Protein AF-A0A4R7K920-F1 (afdb_monomer_lite)

Organism: NCBI:txid1206753

Radius of gyration: 29.06 Å; chains: 1; bounding box: 84×80×43 Å

Secondary structure (DSSP, 8-state):
--SHHHHHHHHHHHHHHHHTT-SS---SS---------------TTHHHHHHHHHGGGSEEEEEE-TTSSTT-EEEEEEE-SS-SEEEEEEEEEETTEEEEEEEEEETT-TT-EEEEEEEEEEESS-TTSTT--EEEEEEEEES-----

Foldseek 3Di:
DPPPPVVVVVVVVVVVVVVVPPPDDPPPDDPPPPPVQPPQPPDFFCSVVVVCVVCVVQWDWDKDWQPPPAPVTWIWIWTDHPRHQWIWIWIWDDDQFWIKIKIWTAGPVDRVRTQWIKIKTWGWPGGPPDPPIDIDMDIDIDGPPDPDD

pLDDT: mean 79.2, std 20.55, range [32.31, 98.25]

Sequence (149 aa):
MLKSSITTLLFVYNIILFNSCADKQKSLKTNEKIITERTTVSLSGFEYISDFDKYMAEFTSQKVELNNLSTEGGELTIFNNKTSNYRVYDFWLYGETGKLNYTFWVAKNNSKDFKFIKQIDYQYDRPYYIEDYKTDSVFILLPTKYPTL

Structure (mmCIF, N/CA/C/O backbone):
data_AF-A0A4R7K920-F1
#
_entry.id   AF-A0A4R7K920-F1
#
loop_
_atom_site.group_PDB
_atom_site.id
_atom_site.type_symbol
_atom_site.label_atom_id
_atom_site.label_alt_id
_atom_site.label_comp_id
_atom_site.label_asym_id
_atom_site.label_entity_id
_atom_site.label_seq_id
_atom_site.pdbx_PDB_ins_code
_atom_site.Cartn_x
_atom_site.Cartn_y
_atom_site.Cartn_z
_atom_site.occupancy
_atom_site.B_iso_or_equiv
_atom_site.auth_seq_id
_atom_site.auth_comp_id
_atom_site.auth_asym_id
_atom_site.auth_atom_id
_atom_site.pdbx_PDB_model_num
ATOM 1 N N . MET A 1 1 ? -66.128 58.265 1.592 1.00 51.19 1 MET A N 1
ATOM 2 C CA . MET A 1 1 ? -65.855 56.895 2.081 1.00 51.19 1 MET A CA 1
ATOM 3 C C . MET A 1 1 ? -65.062 56.137 1.021 1.00 51.19 1 MET A C 1
ATOM 5 O O . MET A 1 1 ? -65.683 55.543 0.163 1.00 51.19 1 MET A O 1
ATOM 9 N N . LEU A 1 2 ? -63.723 56.211 1.000 1.00 50.47 2 LEU A N 1
ATOM 10 C CA . LEU A 1 2 ? -62.895 55.326 0.147 1.00 50.47 2 LEU A CA 1
ATOM 11 C C . LEU A 1 2 ? -61.397 55.321 0.538 1.00 50.47 2 LEU A C 1
ATOM 13 O O . LEU A 1 2 ? -60.532 55.118 -0.302 1.00 50.47 2 LEU A O 1
ATOM 17 N N . LYS A 1 3 ? -61.060 55.602 1.806 1.00 46.72 3 LYS A N 1
ATOM 18 C CA . LYS A 1 3 ? -59.654 55.682 2.261 1.00 46.72 3 LYS A CA 1
ATOM 19 C C . LYS A 1 3 ? -59.249 54.633 3.293 1.00 46.72 3 LYS A C 1
ATOM 21 O O . LYS A 1 3 ? -58.064 54.494 3.533 1.00 46.72 3 LYS A O 1
ATOM 26 N N . SER A 1 4 ? -60.191 53.883 3.871 1.00 51.38 4 SER A N 1
ATOM 27 C CA . SER A 1 4 ? -59.876 52.893 4.916 1.00 51.38 4 SER A CA 1
ATOM 28 C C . SER A 1 4 ? -59.568 51.495 4.372 1.00 51.38 4 SER A C 1
ATOM 30 O O . SER A 1 4 ? -58.879 50.740 5.038 1.00 51.38 4 SER A O 1
ATOM 32 N N . SER A 1 5 ? -60.058 51.137 3.179 1.00 57.47 5 SER A N 1
ATOM 33 C CA . SER A 1 5 ? -59.908 49.776 2.632 1.00 57.47 5 SER A CA 1
ATOM 34 C C . SER A 1 5 ? -58.573 49.565 1.897 1.00 57.47 5 SER A C 1
ATOM 36 O O . SER A 1 5 ? -58.019 48.472 1.943 1.00 57.47 5 SER A O 1
ATOM 38 N N . ILE A 1 6 ? -57.998 50.622 1.306 1.00 59.66 6 ILE A N 1
ATOM 39 C CA . ILE A 1 6 ? -56.707 50.560 0.594 1.00 59.66 6 ILE A CA 1
ATOM 40 C C . ILE A 1 6 ? -55.531 50.447 1.577 1.00 59.66 6 ILE A C 1
ATOM 42 O O . ILE A 1 6 ? -54.601 49.680 1.339 1.00 59.66 6 ILE A O 1
ATOM 46 N N . THR A 1 7 ? -55.578 51.152 2.711 1.00 56.81 7 THR A N 1
ATOM 47 C CA . THR A 1 7 ? -54.524 51.100 3.740 1.00 56.81 7 THR A CA 1
ATOM 48 C C . THR A 1 7 ? -54.450 49.733 4.413 1.00 56.81 7 THR A C 1
ATOM 50 O O . THR A 1 7 ? -53.355 49.250 4.687 1.00 56.81 7 THR A O 1
ATOM 53 N N . THR A 1 8 ? -55.593 49.073 4.623 1.00 57.38 8 THR A N 1
ATOM 54 C CA . THR A 1 8 ? -55.636 47.700 5.144 1.00 57.38 8 THR A CA 1
ATOM 55 C C . THR A 1 8 ? -55.096 46.696 4.122 1.00 57.38 8 THR A C 1
ATOM 57 O O . THR A 1 8 ? -54.335 45.807 4.495 1.00 57.38 8 THR A O 1
ATOM 60 N N . LEU A 1 9 ? -55.404 46.871 2.829 1.00 58.81 9 LEU A N 1
ATOM 61 C CA . LEU A 1 9 ? -54.887 46.004 1.763 1.00 58.81 9 LEU A CA 1
ATOM 62 C C . LEU A 1 9 ? -53.356 46.120 1.609 1.00 58.81 9 LEU A C 1
ATOM 64 O O . LEU A 1 9 ? -52.668 45.113 1.448 1.00 58.81 9 LEU A O 1
ATOM 68 N N . LEU A 1 10 ? -52.814 47.337 1.732 1.00 58.62 10 LEU A N 1
ATOM 69 C CA . LEU A 1 10 ? -51.368 47.597 1.702 1.00 58.62 10 LEU A CA 1
ATOM 70 C C . LEU A 1 10 ? -50.630 46.974 2.897 1.00 58.62 10 LEU A C 1
ATOM 72 O O . LEU A 1 10 ? -49.496 46.518 2.744 1.00 58.62 10 LEU A O 1
ATOM 76 N N . PHE A 1 11 ? -51.262 46.910 4.072 1.00 59.28 11 PHE A N 1
ATOM 77 C CA . PHE A 1 11 ? -50.665 46.286 5.258 1.00 59.28 11 PHE A CA 1
ATOM 78 C C . PHE A 1 11 ? -50.562 44.760 5.119 1.00 59.28 11 PHE A C 1
ATOM 80 O O . PHE A 1 11 ? -49.532 44.179 5.452 1.00 59.28 11 PHE A O 1
ATOM 87 N N . VAL A 1 12 ? -51.590 44.113 4.559 1.00 59.88 12 VAL A N 1
ATOM 88 C CA . VAL A 1 12 ? -51.595 42.657 4.328 1.00 59.88 12 VAL A CA 1
ATOM 89 C C . VAL A 1 12 ? -50.575 42.253 3.255 1.00 59.88 12 VAL A C 1
ATOM 91 O O . VAL A 1 12 ? -49.867 41.263 3.432 1.00 59.88 12 VAL A O 1
ATOM 94 N N . TYR A 1 13 ? -50.422 43.047 2.187 1.00 58.94 13 TYR A N 1
ATOM 95 C CA . TYR A 1 13 ? -49.429 42.785 1.134 1.00 58.94 13 TYR A CA 1
ATOM 96 C C . TYR A 1 13 ? -47.979 42.828 1.652 1.00 58.94 13 TYR A C 1
ATOM 98 O O . TYR A 1 13 ? -47.151 42.012 1.247 1.00 58.94 13 TYR A O 1
ATOM 106 N N . ASN A 1 14 ? -47.672 43.714 2.609 1.00 57.12 14 ASN A N 1
ATOM 107 C CA . ASN A 1 14 ? -46.341 43.770 3.221 1.00 57.12 14 ASN A CA 1
ATOM 108 C C . ASN A 1 14 ? -46.028 42.518 4.063 1.00 57.12 14 ASN A C 1
ATOM 110 O O . ASN A 1 14 ? -44.916 42.003 3.990 1.00 57.12 14 ASN A O 1
ATOM 114 N N . ILE A 1 15 ? -46.996 41.965 4.803 1.00 60.47 15 ILE A N 1
ATOM 115 C CA . ILE A 1 15 ? -46.769 40.780 5.658 1.00 60.47 15 ILE A CA 1
ATOM 116 C C . ILE A 1 15 ? -46.457 39.520 4.826 1.00 60.47 15 ILE A C 1
ATOM 118 O O . ILE A 1 15 ? -45.682 38.668 5.263 1.00 60.47 15 ILE A O 1
ATOM 122 N N . ILE A 1 16 ? -47.003 39.407 3.611 1.00 57.88 16 ILE A N 1
ATOM 123 C CA . ILE A 1 16 ? -46.758 38.257 2.723 1.00 57.88 16 ILE A CA 1
ATOM 124 C C . ILE A 1 16 ? -45.360 38.340 2.080 1.00 57.88 16 ILE A C 1
ATOM 126 O O . ILE A 1 16 ? -44.690 37.317 1.940 1.00 57.88 16 ILE A O 1
ATOM 130 N N . LEU A 1 17 ? -44.863 39.546 1.776 1.00 49.44 17 LEU A N 1
ATOM 131 C CA . LEU A 1 17 ? -43.517 39.738 1.215 1.00 49.44 17 LEU A CA 1
ATOM 132 C C . LEU A 1 17 ? -42.388 39.517 2.238 1.00 49.44 17 LEU A C 1
ATOM 134 O O . LEU A 1 17 ? -41.319 39.046 1.854 1.00 49.44 17 LEU A O 1
ATOM 138 N N . PHE A 1 18 ? -42.614 39.773 3.533 1.00 50.09 18 PHE A N 1
ATOM 139 C CA . PHE A 1 18 ? -41.615 39.490 4.577 1.00 50.09 18 PHE A CA 1
ATOM 140 C C . PHE A 1 18 ? -41.540 38.010 4.994 1.00 50.09 18 PHE A C 1
ATOM 142 O O . PHE A 1 18 ? -40.508 37.585 5.507 1.00 50.09 18 PHE A O 1
ATOM 149 N N . ASN A 1 19 ? -42.574 37.198 4.737 1.00 52.22 19 ASN A N 1
ATOM 150 C CA . ASN A 1 19 ? -42.558 35.762 5.066 1.00 52.22 19 ASN A CA 1
ATOM 151 C C . ASN A 1 19 ? -42.010 34.865 3.941 1.00 52.22 19 ASN A C 1
ATOM 153 O O . ASN A 1 19 ? -41.764 33.686 4.170 1.00 52.22 19 ASN A O 1
ATOM 157 N N . SER A 1 20 ? -41.743 35.408 2.748 1.00 47.81 20 SER A N 1
ATOM 158 C CA . SER A 1 20 ? -41.120 34.654 1.645 1.00 47.81 20 SER A CA 1
ATOM 159 C C . SER A 1 20 ? -39.583 34.595 1.724 1.00 47.81 20 SER A C 1
ATOM 161 O O . SER A 1 20 ? -38.942 34.063 0.817 1.00 47.81 20 SER A O 1
ATOM 163 N N . CYS A 1 21 ? -38.972 35.131 2.787 1.00 50.56 21 CYS A N 1
ATOM 164 C CA . CYS A 1 21 ? -37.519 35.126 2.979 1.00 50.56 21 CYS A CA 1
ATOM 165 C C . CYS A 1 21 ? -37.123 34.769 4.423 1.00 50.56 21 CYS A C 1
ATOM 167 O O . CYS A 1 21 ? -36.211 35.360 4.994 1.00 50.56 21 CYS A O 1
ATOM 169 N N . ALA A 1 22 ? -37.823 33.800 5.019 1.00 48.09 22 ALA A N 1
ATOM 170 C CA . ALA A 1 22 ? -37.570 33.325 6.379 1.00 48.09 22 ALA A CA 1
ATOM 171 C C . ALA A 1 22 ? -37.165 31.840 6.448 1.00 48.09 22 ALA A C 1
ATOM 173 O O . ALA A 1 22 ? -37.428 31.202 7.454 1.00 48.09 22 ALA A O 1
ATOM 174 N N . ASP A 1 23 ? -36.484 31.311 5.422 1.00 51.47 23 ASP A N 1
ATOM 175 C CA . ASP A 1 23 ? -35.853 29.975 5.467 1.00 51.47 23 ASP A CA 1
ATOM 176 C C . ASP A 1 23 ? -34.449 29.948 4.834 1.00 51.47 23 ASP A C 1
ATOM 178 O O . ASP A 1 23 ? -34.041 29.003 4.158 1.00 51.47 23 ASP A O 1
ATOM 182 N N . LYS A 1 24 ? -33.645 30.991 5.074 1.00 51.19 24 LYS A N 1
ATOM 183 C CA . LYS A 1 24 ? -32.187 30.889 4.932 1.00 51.19 24 LYS A CA 1
ATOM 184 C C . LYS A 1 24 ? -31.483 31.530 6.125 1.00 51.19 24 LYS A C 1
ATOM 186 O O . LYS A 1 24 ? -31.569 32.731 6.336 1.00 51.19 24 LYS A O 1
ATOM 191 N N . GLN A 1 25 ? -30.716 30.682 6.815 1.00 50.50 25 GLN A N 1
ATOM 192 C CA . GLN A 1 25 ? -29.697 30.972 7.833 1.00 50.50 25 GLN A CA 1
ATOM 193 C C . GLN A 1 25 ? -30.166 31.121 9.292 1.00 50.50 25 GLN A C 1
ATOM 195 O O . GLN A 1 25 ? -30.043 32.165 9.923 1.00 50.50 25 GLN A O 1
ATOM 200 N N . LYS A 1 26 ? -30.504 29.977 9.896 1.00 39.97 26 LYS A N 1
ATOM 201 C CA . LYS A 1 26 ? -29.985 29.625 11.230 1.00 39.97 26 LYS A CA 1
ATOM 202 C C . LYS A 1 26 ? -29.081 28.395 11.114 1.00 39.97 26 LYS A C 1
ATOM 204 O O . LYS A 1 26 ? -29.420 27.316 11.572 1.00 39.97 26 LYS A O 1
ATOM 209 N N . SER A 1 27 ? -27.923 28.550 10.476 1.00 41.72 27 SER A N 1
ATOM 210 C CA . SER A 1 27 ? -26.861 27.533 10.494 1.00 41.72 27 SER A CA 1
ATOM 211 C C . SER A 1 27 ? -25.524 28.175 10.851 1.00 41.72 27 SER A C 1
ATOM 213 O O . SER A 1 27 ? -24.593 28.226 10.055 1.00 41.72 27 SER A O 1
ATOM 215 N N . LEU A 1 28 ? -25.438 28.726 12.057 1.00 47.00 28 LEU A N 1
ATOM 216 C CA . LEU A 1 28 ? -24.158 29.025 12.690 1.00 47.00 28 LEU A CA 1
ATOM 217 C C . LEU A 1 28 ? -24.362 29.032 14.200 1.00 47.00 28 LEU A C 1
ATOM 219 O O . LEU A 1 28 ? -24.625 30.066 14.807 1.00 47.00 28 LEU A O 1
ATOM 223 N N . LYS A 1 29 ? -24.309 27.823 14.767 1.00 41.31 29 LYS A N 1
ATOM 224 C CA . LYS A 1 29 ? -23.656 27.455 16.037 1.00 41.31 29 LYS A CA 1
ATOM 225 C C . LYS A 1 29 ? -24.223 26.136 16.547 1.00 41.31 29 LYS A C 1
ATOM 227 O O . LYS A 1 29 ? -24.844 26.053 17.599 1.00 41.31 29 LYS A O 1
ATOM 232 N N . THR A 1 30 ? -23.888 25.071 15.844 1.00 32.31 30 THR A N 1
ATOM 233 C CA . THR A 1 30 ? -23.406 23.891 16.545 1.00 32.31 30 THR A CA 1
ATOM 234 C C . THR A 1 30 ? -22.295 23.357 15.665 1.00 32.31 30 THR A C 1
ATOM 236 O O . THR A 1 30 ? -22.540 22.859 14.574 1.00 32.31 30 THR A O 1
ATOM 239 N N . ASN A 1 31 ? -21.051 23.518 16.118 1.00 39.69 31 ASN A N 1
ATOM 240 C CA . ASN A 1 31 ? -19.997 22.565 15.791 1.00 39.69 31 ASN A CA 1
ATOM 241 C C . ASN A 1 31 ? -20.421 21.226 16.415 1.00 39.69 31 ASN A C 1
ATOM 243 O O . ASN A 1 31 ? -19.783 20.716 17.333 1.00 39.69 31 ASN A O 1
ATOM 247 N N . GLU A 1 32 ? -21.529 20.662 15.934 1.00 38.19 32 GLU A N 1
ATOM 248 C CA . GLU A 1 32 ? -21.677 19.230 15.877 1.00 38.19 32 GLU A CA 1
ATOM 249 C C . GLU A 1 32 ? -20.607 18.832 14.885 1.00 38.19 32 GLU A C 1
ATOM 251 O O . GLU A 1 32 ? -20.765 18.836 13.670 1.00 38.19 32 GLU A O 1
ATOM 256 N N . LYS A 1 33 ? -19.429 18.605 15.459 1.00 40.09 33 LYS A N 1
ATOM 257 C CA . LYS A 1 33 ? -18.530 17.559 15.044 1.00 40.09 33 LYS A CA 1
ATOM 258 C C . LYS A 1 33 ? -19.449 16.421 14.617 1.00 40.09 33 LYS A C 1
ATOM 260 O O . LYS A 1 33 ? -19.944 15.692 15.472 1.00 40.09 33 LYS A O 1
ATOM 265 N N . ILE A 1 34 ? -19.729 16.330 13.318 1.00 42.03 34 ILE A N 1
ATOM 266 C CA . ILE A 1 34 ? -20.299 15.144 12.706 1.00 42.03 34 ILE A CA 1
ATOM 267 C C . ILE A 1 34 ? -19.170 14.124 12.844 1.00 42.03 34 ILE A C 1
ATOM 269 O O . ILE A 1 34 ? -18.446 13.800 11.909 1.00 42.03 34 ILE A O 1
ATOM 273 N N . ILE A 1 35 ? -18.964 13.650 14.076 1.00 49.38 35 ILE A N 1
ATOM 274 C CA . ILE A 1 35 ? -18.597 12.278 14.304 1.00 49.38 35 ILE A CA 1
ATOM 275 C C . ILE A 1 35 ? -19.821 11.577 13.744 1.00 49.38 35 ILE A C 1
ATOM 277 O O . ILE A 1 35 ? -20.801 11.354 14.446 1.00 49.38 35 ILE A O 1
ATOM 281 N N . THR A 1 36 ? -19.795 11.335 12.433 1.00 48.28 36 THR A N 1
ATOM 282 C CA . THR A 1 36 ? -20.509 10.203 11.881 1.00 48.28 36 THR A CA 1
ATOM 283 C C . THR A 1 36 ? -19.982 9.081 12.745 1.00 48.28 36 THR A C 1
ATOM 285 O O . THR A 1 36 ? -18.803 8.730 12.644 1.00 48.28 36 THR A O 1
ATOM 288 N N . GLU A 1 37 ? -20.768 8.672 13.7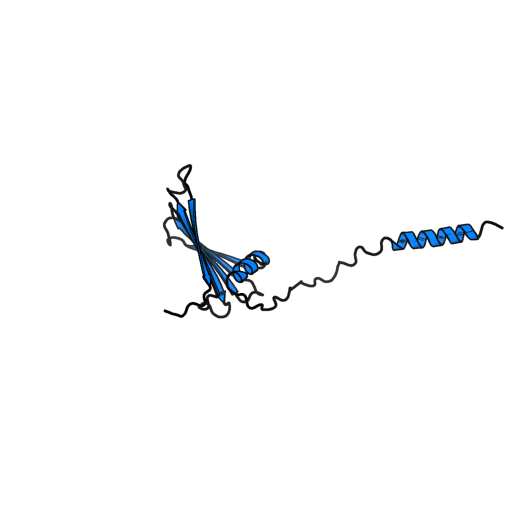38 1.00 48.59 37 GLU A N 1
ATOM 289 C CA . GLU A 1 37 ? -20.474 7.482 14.503 1.00 48.59 37 GLU A CA 1
ATOM 290 C C . GLU A 1 37 ? -20.219 6.439 13.428 1.00 48.59 37 GLU A C 1
ATOM 292 O O . GLU A 1 37 ? -21.124 6.093 12.665 1.00 48.59 37 GLU A O 1
ATOM 297 N N . ARG A 1 38 ? -18.955 6.022 13.275 1.00 54.03 38 ARG A N 1
ATOM 298 C CA . ARG A 1 38 ? -18.659 4.796 12.556 1.00 54.03 38 ARG A CA 1
ATOM 299 C C . ARG A 1 38 ? -19.337 3.744 13.400 1.00 54.03 38 ARG A C 1
ATOM 301 O O . ARG A 1 38 ? -18.741 3.211 14.333 1.00 54.03 38 ARG A O 1
ATOM 308 N N . THR A 1 39 ? -20.607 3.485 13.106 1.00 48.91 39 THR A N 1
ATOM 309 C CA . THR A 1 39 ? -21.233 2.233 13.464 1.00 48.91 39 THR A CA 1
ATOM 310 C C . THR A 1 39 ? -20.218 1.201 13.021 1.00 48.91 39 THR A C 1
ATOM 312 O O . THR A 1 39 ? -19.715 1.273 11.898 1.00 48.91 39 THR A O 1
ATOM 315 N N . THR A 1 40 ? -19.786 0.354 13.942 1.00 54.66 40 THR A N 1
ATOM 316 C CA . THR A 1 40 ? -18.776 -0.669 13.698 1.00 54.66 40 THR A CA 1
ATOM 317 C C . THR A 1 40 ? -19.377 -1.701 12.746 1.00 54.66 40 THR A C 1
ATOM 319 O O . THR A 1 40 ? -19.756 -2.793 13.159 1.00 54.66 40 THR A O 1
ATOM 322 N N . VAL A 1 41 ? -19.565 -1.319 11.483 1.00 64.38 41 VAL A N 1
ATOM 323 C CA . VAL A 1 41 ? -20.042 -2.187 10.422 1.00 64.38 41 VAL A CA 1
ATOM 324 C C . VAL A 1 41 ? -18.955 -3.235 10.254 1.00 64.38 41 VAL A C 1
ATOM 326 O O . VAL A 1 41 ? -17.775 -2.909 10.095 1.00 64.38 41 VAL A O 1
ATOM 329 N N . SER A 1 42 ? -19.335 -4.502 10.380 1.00 72.75 42 SER A N 1
ATOM 330 C CA . SER A 1 42 ? -18.424 -5.605 10.105 1.00 72.75 42 SER A CA 1
ATOM 331 C C . SER A 1 42 ? -18.151 -5.621 8.607 1.00 72.75 42 SER A C 1
ATOM 333 O O . SER A 1 42 ? -18.943 -6.172 7.852 1.00 72.75 42 SER A O 1
ATOM 335 N N . LEU A 1 43 ? -17.057 -4.992 8.187 1.00 81.88 43 LEU A N 1
ATOM 336 C CA . LEU A 1 43 ? -16.616 -4.996 6.797 1.00 81.88 43 LEU A CA 1
ATOM 337 C C . LEU A 1 43 ? -16.107 -6.387 6.396 1.00 81.88 43 LEU A C 1
ATOM 339 O O . LEU A 1 43 ? -15.554 -7.133 7.212 1.00 81.88 43 LEU A O 1
ATOM 343 N N . SER A 1 44 ? -16.262 -6.722 5.122 1.00 80.06 44 SER A N 1
ATOM 344 C CA . SER A 1 44 ? -15.814 -7.971 4.524 1.00 80.06 44 SER A CA 1
ATOM 345 C C . SER A 1 44 ? -15.233 -7.743 3.126 1.00 80.06 44 SER A C 1
ATOM 347 O O . SER A 1 44 ? -15.808 -7.054 2.286 1.00 80.06 44 SER A O 1
ATOM 349 N N . GLY A 1 45 ? -14.060 -8.327 2.860 1.00 81.44 45 GLY A N 1
ATOM 350 C CA . GLY A 1 45 ? -13.449 -8.308 1.529 1.00 81.44 45 GLY A CA 1
ATOM 351 C C . GLY A 1 45 ? -13.291 -6.895 0.946 1.00 81.44 45 GLY A C 1
ATOM 352 O O . GLY A 1 45 ? -12.630 -6.042 1.533 1.00 81.44 45 GLY A O 1
ATOM 353 N N . PHE A 1 46 ? -13.926 -6.654 -0.204 1.00 85.00 46 PHE A N 1
ATOM 354 C CA . PHE A 1 46 ? -13.849 -5.397 -0.961 1.00 85.00 46 PHE A CA 1
ATOM 355 C C . PHE A 1 46 ? -14.396 -4.172 -0.232 1.00 85.00 46 PHE A C 1
ATOM 357 O O . PHE A 1 46 ? -13.988 -3.055 -0.544 1.00 85.00 46 PHE A O 1
ATOM 364 N N . GLU A 1 47 ? -15.263 -4.364 0.763 1.00 90.12 47 GLU A N 1
ATOM 365 C CA . GLU A 1 47 ? -15.825 -3.263 1.549 1.00 90.12 47 GLU A CA 1
ATOM 366 C C . GLU A 1 47 ? -14.731 -2.472 2.281 1.00 90.12 47 GLU A C 1
ATOM 368 O O . GLU A 1 47 ? -14.891 -1.278 2.516 1.00 90.12 47 GLU A O 1
ATOM 373 N N . TYR A 1 48 ? -13.586 -3.102 2.574 1.00 91.50 48 TYR A N 1
ATOM 374 C CA . TYR A 1 48 ? -12.419 -2.424 3.139 1.00 91.50 48 TYR A CA 1
ATOM 375 C C . TYR A 1 48 ? -11.782 -1.406 2.187 1.00 91.50 48 TYR A C 1
ATOM 377 O O . TYR A 1 48 ? -11.333 -0.359 2.653 1.00 91.50 48 TYR A O 1
ATOM 385 N N . ILE A 1 49 ? -11.757 -1.682 0.876 1.00 91.69 49 ILE A N 1
ATOM 386 C CA . ILE A 1 49 ? -11.257 -0.725 -0.122 1.00 91.69 49 ILE A CA 1
ATOM 387 C C . ILE A 1 49 ? -12.216 0.460 -0.191 1.00 91.69 49 ILE A C 1
ATOM 389 O O . ILE A 1 49 ? -11.802 1.598 -0.003 1.00 91.69 49 ILE A O 1
ATOM 393 N N . SER A 1 50 ? -13.510 0.192 -0.391 1.00 92.19 50 SER A N 1
ATOM 394 C CA . SER A 1 50 ? -14.508 1.253 -0.538 1.00 92.19 50 SER A CA 1
ATOM 395 C C . SER A 1 50 ? -14.639 2.124 0.714 1.00 92.19 50 SER A C 1
ATOM 397 O O . SER A 1 50 ? -14.776 3.339 0.592 1.00 92.19 50 SER A O 1
ATOM 399 N N . ASP A 1 51 ? -14.577 1.534 1.915 1.00 93.31 51 ASP A N 1
ATOM 400 C CA . ASP A 1 51 ? -14.552 2.291 3.173 1.00 93.31 51 ASP A CA 1
ATOM 401 C C . ASP A 1 51 ? -13.295 3.162 3.273 1.00 93.31 51 ASP A C 1
ATOM 403 O O . ASP A 1 51 ? -13.385 4.341 3.618 1.00 93.31 51 ASP A O 1
ATOM 407 N N . PHE A 1 52 ? -12.125 2.610 2.940 1.00 94.25 52 PHE A N 1
ATOM 408 C CA . PHE A 1 52 ? -10.879 3.364 2.989 1.00 94.25 52 PHE A CA 1
ATOM 409 C C . PHE A 1 52 ? -10.885 4.541 2.011 1.00 94.25 52 PHE A C 1
ATOM 411 O O . PHE A 1 52 ? -10.637 5.663 2.441 1.00 94.25 52 PHE A O 1
ATOM 418 N N . ASP A 1 53 ? -11.248 4.319 0.746 1.00 93.94 53 ASP A N 1
ATOM 419 C CA . ASP A 1 53 ? -11.281 5.363 -0.284 1.00 93.94 53 ASP A CA 1
ATOM 420 C C . ASP A 1 53 ? -12.262 6.483 0.085 1.00 93.94 53 ASP A C 1
ATOM 422 O O . ASP A 1 53 ? -11.945 7.669 -0.018 1.00 93.94 53 ASP A O 1
ATOM 426 N N . LYS A 1 54 ? -13.446 6.113 0.590 1.00 94.19 54 LYS A N 1
ATOM 427 C CA . LYS A 1 54 ? -14.480 7.069 1.003 1.00 94.19 54 LYS A CA 1
ATOM 428 C C . LYS A 1 54 ? -14.025 7.967 2.154 1.00 94.19 54 LYS A C 1
ATOM 430 O O . LYS A 1 54 ? -14.397 9.138 2.192 1.00 94.19 54 LYS A O 1
ATOM 435 N N . TYR A 1 55 ? -13.252 7.427 3.095 1.00 93.44 55 TYR A N 1
ATOM 436 C CA . TYR A 1 55 ? -12.869 8.120 4.329 1.00 93.44 55 TYR A CA 1
ATOM 437 C C . TYR A 1 55 ? -11.372 8.431 4.420 1.00 93.44 55 TYR A C 1
ATOM 439 O O . TYR A 1 55 ? -10.890 8.771 5.501 1.00 93.44 55 TYR A O 1
ATOM 447 N N . MET A 1 56 ? -10.627 8.342 3.314 1.00 93.12 56 MET A N 1
ATOM 448 C CA . MET A 1 56 ? -9.165 8.468 3.284 1.00 93.12 56 MET A CA 1
ATOM 449 C C . MET A 1 56 ? -8.674 9.768 3.933 1.00 93.12 56 MET A C 1
ATOM 451 O O . MET A 1 56 ? -7.702 9.755 4.685 1.00 93.12 56 MET A O 1
ATOM 455 N N . ALA A 1 57 ? -9.393 10.875 3.722 1.00 93.75 57 ALA A N 1
ATOM 456 C CA . ALA A 1 57 ? -9.068 12.188 4.285 1.00 93.75 57 ALA A CA 1
ATOM 457 C C . ALA A 1 57 ? -9.114 12.244 5.827 1.00 93.75 57 ALA A C 1
ATOM 459 O O . ALA A 1 57 ? -8.539 13.147 6.430 1.00 93.75 57 ALA A O 1
ATOM 460 N N . GLU A 1 58 ? -9.787 11.294 6.481 1.00 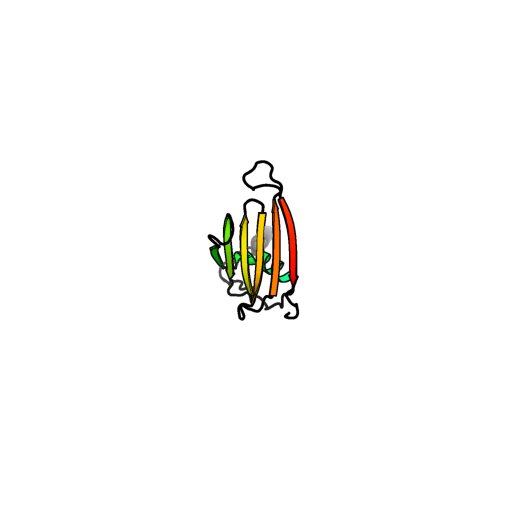94.94 58 GLU A N 1
ATOM 461 C CA . GLU A 1 58 ? -9.838 11.201 7.944 1.00 94.94 58 GLU A CA 1
ATOM 462 C C . GLU A 1 58 ? -8.663 10.406 8.539 1.00 94.94 58 GLU A C 1
ATOM 464 O O . GLU A 1 58 ? -8.481 10.375 9.761 1.00 94.94 58 GLU A O 1
ATOM 469 N N . PHE A 1 59 ? -7.890 9.704 7.708 1.00 95.69 59 PHE A N 1
ATOM 470 C CA . PHE A 1 59 ? -6.720 8.970 8.164 1.00 95.69 59 PHE A CA 1
ATOM 471 C C . PHE A 1 59 ? -5.529 9.917 8.288 1.00 95.69 59 PHE A C 1
ATOM 473 O O . PHE A 1 59 ? -5.176 10.646 7.367 1.00 95.69 59 PHE A O 1
ATOM 480 N N . THR A 1 60 ? -4.851 9.847 9.429 1.00 97.06 60 THR A N 1
ATOM 481 C CA . THR A 1 60 ? -3.476 10.339 9.530 1.00 97.06 60 THR A CA 1
ATOM 482 C C . THR A 1 60 ? -2.558 9.359 8.817 1.00 97.06 60 THR A C 1
ATOM 484 O O . THR A 1 60 ? -2.730 8.146 8.971 1.00 97.06 60 THR A O 1
ATOM 487 N N . SER A 1 61 ? -1.596 9.870 8.055 1.00 97.44 61 SER A N 1
ATOM 488 C CA . SER A 1 61 ? -0.601 9.053 7.374 1.00 97.44 61 SER A CA 1
ATOM 489 C C . SER A 1 61 ? 0.800 9.330 7.906 1.00 97.44 61 SER A C 1
ATOM 491 O O . SER A 1 61 ? 1.151 10.457 8.256 1.00 97.44 61 SER A O 1
ATOM 493 N N . GLN A 1 62 ? 1.604 8.276 7.970 1.00 97.88 62 GLN A N 1
ATOM 494 C CA . GLN A 1 62 ? 3.040 8.359 8.186 1.00 97.88 62 GLN A CA 1
ATOM 495 C C . GLN A 1 62 ? 3.729 7.614 7.055 1.00 97.88 62 GLN A C 1
ATOM 497 O O . GLN A 1 62 ? 3.371 6.474 6.768 1.00 97.88 62 GLN A O 1
ATOM 502 N N . LYS A 1 63 ? 4.722 8.248 6.437 1.00 97.62 63 LYS A N 1
ATOM 503 C CA . LYS A 1 63 ? 5.530 7.643 5.384 1.00 97.62 63 LYS A CA 1
ATOM 504 C C . LYS A 1 63 ? 6.910 7.291 5.926 1.00 97.62 63 LYS A C 1
ATOM 506 O O . LYS A 1 63 ? 7.504 8.081 6.656 1.00 97.62 63 LYS A O 1
ATOM 511 N N . VAL A 1 64 ? 7.390 6.106 5.579 1.00 96.75 64 VAL A N 1
ATOM 512 C CA . VAL A 1 64 ? 8.730 5.612 5.892 1.00 96.75 64 VAL A CA 1
ATOM 513 C C . VAL A 1 64 ? 9.380 5.188 4.586 1.00 96.75 64 VAL A C 1
ATOM 515 O O . VAL A 1 64 ? 8.799 4.409 3.833 1.00 96.75 64 VAL A O 1
ATOM 518 N N . GLU A 1 65 ? 10.573 5.701 4.313 1.00 96.50 65 GLU A N 1
ATOM 519 C CA . GLU A 1 65 ? 11.370 5.266 3.169 1.00 96.50 65 GLU A CA 1
ATOM 520 C C . GLU A 1 65 ? 11.986 3.895 3.450 1.00 96.50 65 GLU A C 1
ATOM 522 O O . GLU A 1 65 ? 12.542 3.641 4.522 1.00 96.50 65 GLU A O 1
ATOM 527 N N . LEU A 1 66 ? 11.885 3.003 2.473 1.00 92.75 66 LEU A N 1
ATOM 528 C CA . LEU A 1 66 ? 12.412 1.646 2.518 1.00 92.75 66 LEU A CA 1
ATOM 529 C C . LEU A 1 66 ? 13.687 1.569 1.679 1.00 92.75 66 LEU A C 1
ATOM 531 O O . LEU A 1 66 ? 13.752 0.907 0.641 1.00 92.75 66 LEU A O 1
ATOM 535 N N . ASN A 1 67 ? 14.703 2.293 2.135 1.00 90.94 67 ASN A N 1
ATOM 536 C CA . ASN A 1 67 ? 15.996 2.344 1.467 1.00 90.94 67 ASN A CA 1
ATOM 537 C C . ASN A 1 67 ? 16.667 0.962 1.508 1.00 90.94 67 ASN A C 1
ATOM 539 O O . ASN A 1 67 ? 16.637 0.276 2.531 1.00 90.94 67 ASN A O 1
ATOM 543 N N . ASN A 1 68 ? 17.288 0.564 0.395 1.00 85.25 68 ASN A N 1
ATOM 544 C CA . ASN A 1 68 ? 17.995 -0.713 0.230 1.00 85.25 68 ASN A CA 1
ATOM 545 C C . ASN A 1 68 ? 17.126 -1.985 0.359 1.00 85.25 68 ASN A C 1
ATOM 547 O O . ASN A 1 68 ? 17.671 -3.059 0.613 1.00 85.25 68 ASN A O 1
ATOM 551 N N . LEU A 1 69 ? 15.798 -1.897 0.195 1.00 85.06 69 LEU A N 1
ATOM 552 C CA . LEU A 1 69 ? 14.916 -3.080 0.154 1.00 85.06 69 LEU A CA 1
ATOM 553 C C . LEU A 1 69 ? 14.587 -3.567 -1.271 1.00 85.06 69 LEU A C 1
ATOM 555 O O . LEU A 1 69 ? 14.050 -4.661 -1.435 1.00 85.06 69 LEU A O 1
ATOM 559 N N . SER A 1 70 ? 14.935 -2.788 -2.295 1.00 88.19 70 SER A N 1
ATOM 560 C CA . SER A 1 70 ? 14.891 -3.149 -3.719 1.00 88.19 70 SER A CA 1
ATOM 561 C C . SER A 1 70 ? 15.888 -2.285 -4.499 1.00 88.19 70 SER A C 1
ATOM 563 O O . SER A 1 70 ? 16.544 -1.426 -3.905 1.00 88.19 70 SER A O 1
ATOM 565 N N . THR A 1 71 ? 16.001 -2.504 -5.814 1.00 86.38 71 THR A N 1
ATOM 566 C CA . THR A 1 71 ? 16.936 -1.780 -6.693 1.00 86.38 71 THR A CA 1
ATOM 567 C C . THR A 1 71 ? 16.774 -0.264 -6.597 1.00 86.38 71 THR A C 1
ATOM 569 O O . THR A 1 71 ? 17.765 0.436 -6.436 1.00 86.38 71 THR A O 1
ATOM 572 N N . GLU A 1 72 ? 15.529 0.223 -6.586 1.00 91.69 72 GLU A N 1
ATOM 573 C CA . GLU A 1 72 ? 15.202 1.657 -6.510 1.00 91.69 72 GLU A CA 1
ATOM 574 C C . GLU A 1 72 ? 14.598 2.050 -5.148 1.00 91.69 72 GLU A C 1
ATOM 576 O O . GLU A 1 72 ? 13.992 3.109 -4.989 1.00 91.69 72 GLU A O 1
ATOM 581 N N . GLY A 1 73 ? 14.732 1.174 -4.146 1.00 94.50 73 GLY A N 1
ATOM 582 C CA . GLY A 1 73 ? 14.127 1.351 -2.830 1.00 94.50 73 GLY A CA 1
ATOM 583 C C . GLY A 1 73 ? 12.597 1.291 -2.842 1.00 94.50 73 GLY A C 1
ATOM 584 O O . GLY A 1 73 ? 11.947 0.790 -3.758 1.00 94.50 73 GLY A O 1
ATOM 585 N N . GLY A 1 74 ? 11.984 1.789 -1.778 1.00 96.31 74 GLY A N 1
ATOM 586 C CA . GLY A 1 74 ? 10.542 1.698 -1.617 1.00 96.31 74 GLY A CA 1
ATOM 587 C C . GLY A 1 74 ? 9.996 2.665 -0.591 1.00 96.31 74 GLY A C 1
ATOM 588 O O . GLY A 1 74 ? 10.707 3.495 -0.025 1.00 96.31 74 GLY A O 1
ATOM 589 N N . GLU A 1 75 ? 8.716 2.513 -0.302 1.00 97.38 75 GLU A N 1
ATOM 590 C CA . GLU A 1 75 ? 8.030 3.292 0.715 1.00 97.38 75 GLU A CA 1
ATOM 591 C C . GLU A 1 75 ? 6.971 2.455 1.418 1.00 97.38 75 GLU A C 1
ATOM 593 O O . GLU A 1 75 ? 6.292 1.625 0.820 1.00 97.38 75 GLU A O 1
ATOM 598 N N . LEU A 1 76 ? 6.818 2.709 2.710 1.00 97.44 76 LEU A N 1
ATOM 599 C CA . LEU A 1 76 ? 5.689 2.261 3.499 1.00 97.44 76 LEU A CA 1
ATOM 600 C C . LEU A 1 76 ? 4.895 3.489 3.925 1.00 97.44 76 LEU A C 1
ATOM 602 O O . LEU A 1 76 ? 5.397 4.328 4.674 1.00 97.44 76 LEU A O 1
ATOM 606 N N . THR A 1 77 ? 3.638 3.562 3.506 1.00 98.25 77 THR A N 1
ATOM 607 C CA . THR A 1 77 ? 2.675 4.521 4.042 1.00 98.25 77 THR A CA 1
ATOM 608 C C . THR A 1 77 ? 1.731 3.816 5.008 1.00 98.25 77 THR A C 1
ATOM 610 O O . THR A 1 77 ? 1.031 2.869 4.657 1.00 98.25 77 THR A O 1
ATOM 613 N N . ILE A 1 78 ? 1.708 4.279 6.253 1.00 97.38 78 ILE A N 1
ATOM 614 C CA . ILE A 1 78 ? 0.844 3.762 7.312 1.00 97.38 78 ILE A CA 1
ATOM 615 C C . ILE A 1 78 ? -0.306 4.737 7.496 1.00 97.38 78 ILE A C 1
ATOM 617 O O . ILE A 1 78 ? -0.091 5.871 7.921 1.00 97.38 78 ILE A O 1
ATOM 621 N N . PHE A 1 79 ? -1.527 4.287 7.236 1.00 97.50 79 PHE A N 1
ATOM 622 C CA . PHE A 1 79 ? -2.739 5.052 7.483 1.00 97.50 79 PHE A CA 1
ATOM 623 C C . PHE A 1 79 ? -3.399 4.590 8.776 1.00 97.50 79 PHE A C 1
ATOM 625 O O . PHE A 1 79 ? -3.737 3.416 8.967 1.00 97.50 79 PHE A O 1
ATOM 632 N N . ASN A 1 80 ? -3.643 5.545 9.664 1.00 95.19 80 ASN A N 1
ATOM 633 C CA . ASN A 1 80 ? -4.317 5.323 10.928 1.00 95.19 80 ASN A CA 1
ATOM 634 C C . ASN A 1 80 ? -5.377 6.405 11.149 1.00 95.19 80 ASN A C 1
ATOM 636 O O . ASN A 1 80 ? -5.094 7.598 11.110 1.00 95.19 80 ASN A O 1
ATOM 640 N N . ASN A 1 81 ? -6.604 5.990 11.428 1.00 92.31 81 ASN A N 1
ATOM 641 C CA . ASN A 1 81 ? -7.677 6.865 11.900 1.00 92.31 81 ASN 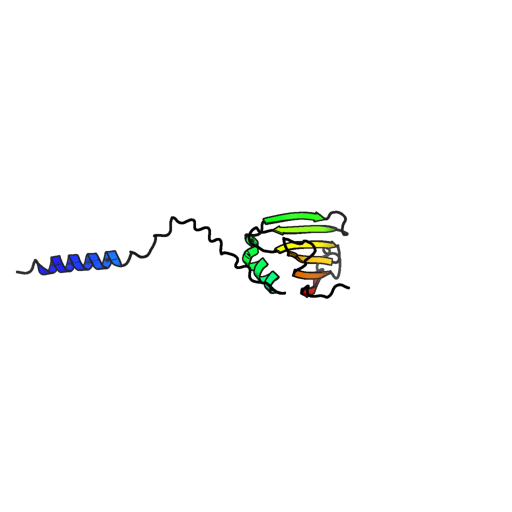A CA 1
ATOM 642 C C . ASN A 1 81 ? -7.894 6.575 13.398 1.00 92.31 81 ASN A C 1
ATOM 644 O O . ASN A 1 81 ? -7.397 5.569 13.886 1.00 92.31 81 ASN A O 1
ATOM 648 N N . LYS A 1 82 ? -8.602 7.395 14.179 1.00 88.56 82 LYS A N 1
ATOM 649 C CA . LYS A 1 82 ? -9.049 7.024 15.539 1.00 88.56 82 LYS A CA 1
ATOM 650 C C . LYS A 1 82 ? -10.352 6.217 15.533 1.00 88.56 82 LYS A C 1
ATOM 652 O O . LYS A 1 82 ? -10.490 5.331 16.367 1.00 88.56 82 LYS A O 1
ATOM 657 N N . THR A 1 83 ? -11.245 6.458 14.576 1.00 88.19 83 THR A N 1
ATOM 658 C CA . THR A 1 83 ? -12.602 5.890 14.516 1.00 88.19 83 THR A CA 1
ATOM 659 C C . THR A 1 83 ? -12.680 4.539 13.801 1.00 88.19 83 THR A C 1
ATOM 661 O O . THR A 1 83 ? -13.547 3.737 14.128 1.00 88.19 83 THR A O 1
ATOM 664 N N . SER A 1 84 ? -11.779 4.244 12.855 1.00 88.50 84 SER A N 1
ATOM 665 C CA . SER A 1 84 ? -11.733 2.938 12.170 1.00 88.50 84 SER A CA 1
ATOM 666 C C . SER A 1 84 ? -11.409 1.789 13.140 1.00 88.50 84 SER A C 1
ATOM 668 O O . SER A 1 84 ? -10.757 1.998 14.158 1.00 88.50 84 SER A O 1
ATOM 670 N N . ASN A 1 85 ? -11.771 0.546 12.826 1.00 90.56 85 ASN A N 1
ATOM 671 C CA . ASN A 1 85 ? -11.295 -0.633 13.573 1.00 90.56 85 ASN A CA 1
ATOM 672 C C . ASN A 1 85 ? -10.027 -1.270 12.958 1.00 90.56 8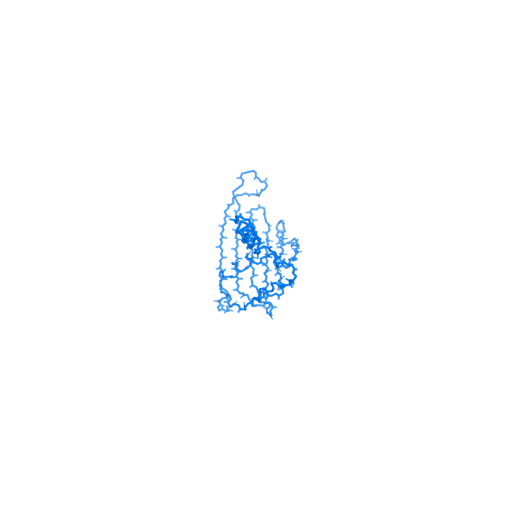5 ASN A C 1
ATOM 674 O O . ASN A 1 85 ? -9.490 -2.232 13.508 1.00 90.56 85 ASN A O 1
ATOM 678 N N . TYR A 1 86 ? -9.513 -0.709 11.860 1.00 93.12 86 TYR A N 1
ATOM 679 C CA . TYR A 1 86 ? -8.328 -1.182 11.141 1.00 93.12 86 TYR A CA 1
ATOM 680 C C . TYR A 1 86 ? -7.297 -0.067 10.899 1.00 93.12 86 TYR A C 1
ATOM 682 O O . TYR A 1 86 ? -7.608 1.127 10.989 1.00 93.12 86 TYR A O 1
ATOM 690 N N . ARG A 1 87 ? -6.066 -0.476 10.587 1.00 95.50 87 ARG A N 1
ATOM 691 C CA . ARG A 1 87 ? -5.002 0.340 9.984 1.00 95.50 87 ARG A CA 1
ATOM 692 C C . ARG A 1 87 ? -4.752 -0.149 8.565 1.00 95.50 87 ARG A C 1
ATOM 694 O O . ARG A 1 87 ? -4.980 -1.328 8.294 1.00 95.50 87 ARG A O 1
ATOM 701 N N . VAL A 1 88 ? -4.275 0.737 7.699 1.00 96.88 88 VAL A N 1
ATOM 702 C CA . VAL A 1 88 ? -3.841 0.362 6.349 1.00 96.88 88 VAL A CA 1
ATOM 703 C C . VAL A 1 88 ? -2.335 0.527 6.257 1.00 96.88 88 VAL A C 1
ATOM 705 O O . VAL A 1 88 ? -1.807 1.567 6.643 1.00 96.88 88 VAL A O 1
ATOM 708 N N . TYR A 1 89 ? -1.656 -0.501 5.772 1.00 96.81 89 TYR A N 1
ATOM 709 C CA . TYR A 1 89 ? -0.235 -0.464 5.451 1.00 96.81 89 TYR A CA 1
ATOM 710 C C . TYR A 1 89 ? -0.106 -0.589 3.941 1.00 96.81 89 TYR A C 1
ATOM 712 O O . TYR A 1 89 ? -0.457 -1.632 3.397 1.00 96.81 89 TYR A O 1
ATOM 720 N N . ASP A 1 90 ? 0.351 0.467 3.280 1.00 97.62 90 ASP A N 1
ATOM 721 C CA . ASP A 1 90 ? 0.550 0.507 1.835 1.00 97.62 90 ASP A CA 1
ATOM 722 C C . ASP A 1 90 ? 2.046 0.511 1.525 1.00 97.62 90 ASP A C 1
ATOM 724 O O . ASP A 1 90 ? 2.753 1.470 1.835 1.00 97.62 90 ASP A O 1
ATOM 728 N N . PHE A 1 91 ? 2.529 -0.596 0.973 1.00 96.44 91 PHE A N 1
ATOM 729 C CA . PHE A 1 91 ? 3.924 -0.812 0.622 1.00 96.44 91 PHE A CA 1
ATOM 730 C C . PHE A 1 91 ? 4.112 -0.637 -0.873 1.00 96.44 91 PHE A C 1
ATOM 732 O O . PHE A 1 91 ? 3.391 -1.250 -1.659 1.00 96.44 91 PHE A O 1
ATOM 739 N N . TRP A 1 92 ? 5.138 0.107 -1.252 1.00 97.44 92 TRP A N 1
ATOM 740 C CA . TRP A 1 92 ? 5.670 0.130 -2.603 1.00 97.44 92 TRP A CA 1
ATOM 741 C C . TRP A 1 92 ? 7.125 -0.308 -2.589 1.00 97.44 92 TRP A C 1
ATOM 743 O O . TRP A 1 92 ? 7.911 0.156 -1.765 1.00 97.44 92 TRP A O 1
ATOM 753 N N . LEU A 1 93 ? 7.476 -1.191 -3.516 1.00 96.62 93 LEU A N 1
ATOM 754 C CA . LEU A 1 93 ? 8.853 -1.554 -3.827 1.00 96.62 93 LEU A CA 1
ATOM 755 C C . LEU A 1 93 ? 9.101 -1.216 -5.289 1.00 96.62 93 LEU A C 1
ATOM 757 O O . LEU A 1 93 ? 8.357 -1.670 -6.162 1.00 96.62 93 LEU A O 1
ATOM 761 N N . TYR A 1 94 ? 10.127 -0.418 -5.547 1.00 95.50 94 TYR A N 1
ATOM 762 C CA . TYR A 1 94 ? 10.452 0.088 -6.869 1.00 95.50 94 TYR A CA 1
ATOM 763 C C . TYR A 1 94 ? 11.649 -0.662 -7.449 1.00 95.50 94 TYR A C 1
ATOM 765 O O . TYR A 1 94 ? 12.619 -0.982 -6.753 1.00 95.50 94 TYR A O 1
ATOM 773 N N . GLY A 1 95 ? 11.576 -0.942 -8.742 1.00 94.69 95 GLY A N 1
ATOM 774 C CA . GLY A 1 95 ? 12.660 -1.497 -9.529 1.00 94.69 95 GLY A CA 1
ATOM 775 C C . GLY A 1 95 ? 12.682 -0.870 -10.915 1.00 94.69 95 GLY A C 1
ATOM 776 O O . GLY A 1 95 ? 11.737 -0.206 -11.344 1.00 94.69 95 GLY A O 1
ATOM 777 N N . GLU A 1 96 ? 13.777 -1.099 -11.629 1.00 94.94 96 GLU A N 1
ATOM 778 C CA . GLU A 1 96 ? 13.951 -0.533 -12.963 1.00 94.94 96 GLU A CA 1
ATOM 779 C C . GLU A 1 96 ? 12.880 -1.029 -13.937 1.00 94.94 96 GLU A C 1
ATOM 781 O O . GLU A 1 96 ? 12.306 -0.229 -14.669 1.00 94.94 96 GLU A O 1
ATOM 786 N N . THR A 1 97 ? 12.580 -2.330 -13.914 1.00 95.62 97 THR A N 1
ATOM 787 C CA . THR A 1 97 ? 11.669 -3.016 -14.848 1.00 95.62 97 THR A CA 1
ATOM 788 C C . THR A 1 97 ? 10.316 -3.364 -14.231 1.00 95.62 97 THR A C 1
ATOM 790 O O . THR A 1 97 ? 9.593 -4.210 -14.751 1.00 95.62 97 THR A O 1
ATOM 793 N N . GLY A 1 98 ? 9.972 -2.768 -13.094 1.00 96.12 98 GLY A N 1
ATOM 794 C CA . GLY A 1 98 ? 8.686 -3.018 -12.465 1.00 96.12 98 GLY A CA 1
ATOM 795 C C . GLY A 1 98 ? 8.571 -2.409 -11.082 1.00 96.12 98 GLY A C 1
ATOM 796 O O . GLY A 1 98 ? 9.514 -1.837 -10.539 1.00 96.12 98 GLY A O 1
ATOM 797 N N . LYS A 1 99 ? 7.393 -2.540 -10.488 1.00 96.31 99 LYS A N 1
ATOM 798 C CA . LYS A 1 99 ? 7.160 -2.167 -9.092 1.00 96.31 99 LYS A CA 1
ATOM 799 C C . LYS A 1 99 ? 6.077 -3.040 -8.486 1.00 96.31 99 LYS A C 1
ATOM 801 O O . LYS A 1 99 ? 5.164 -3.487 -9.174 1.00 96.31 99 LYS A O 1
ATOM 806 N N . LEU A 1 100 ? 6.156 -3.238 -7.181 1.00 96.38 100 LEU A N 1
ATOM 807 C CA . LEU A 1 100 ? 5.173 -4.003 -6.426 1.00 96.38 100 LEU A CA 1
ATOM 808 C C . LEU A 1 100 ? 4.438 -3.078 -5.471 1.00 96.38 100 LEU A C 1
ATOM 810 O O . LEU A 1 100 ? 5.072 -2.282 -4.780 1.00 96.38 100 LEU A O 1
ATOM 814 N N . ASN A 1 101 ? 3.118 -3.222 -5.401 1.00 97.31 101 ASN A N 1
ATOM 815 C CA . ASN A 1 101 ? 2.292 -2.601 -4.378 1.00 97.31 101 ASN A CA 1
ATOM 816 C C . ASN A 1 101 ? 1.595 -3.669 -3.538 1.00 97.31 101 ASN A C 1
ATOM 818 O O . ASN A 1 101 ? 0.922 -4.544 -4.080 1.00 97.31 101 ASN A O 1
ATOM 822 N N . TYR A 1 102 ? 1.727 -3.572 -2.219 1.00 95.62 102 TYR A N 1
ATOM 823 C CA . TYR A 1 102 ? 0.983 -4.399 -1.277 1.00 95.62 102 TYR A CA 1
ATOM 824 C C . TYR A 1 102 ? 0.247 -3.507 -0.290 1.00 95.62 102 TYR A C 1
ATOM 826 O O . TYR A 1 102 ? 0.873 -2.800 0.497 1.00 95.62 102 TYR A O 1
ATOM 834 N N . THR A 1 103 ? -1.077 -3.588 -0.282 1.00 96.56 103 THR A N 1
ATOM 835 C CA . THR A 1 103 ? -1.916 -2.883 0.680 1.00 96.56 103 THR A CA 1
ATOM 836 C C . THR A 1 103 ? -2.560 -3.886 1.635 1.00 96.56 103 THR A C 1
ATOM 838 O O . THR A 1 103 ? -3.299 -4.782 1.220 1.00 96.56 103 THR A O 1
ATOM 841 N N . PHE A 1 104 ? -2.299 -3.726 2.931 1.00 95.12 104 PHE A N 1
ATOM 842 C CA . PHE A 1 104 ? -2.826 -4.579 3.994 1.00 95.12 104 PHE A CA 1
ATOM 843 C C . PHE A 1 104 ? -3.780 -3.797 4.886 1.00 95.12 104 PHE A C 1
ATOM 845 O O . PHE A 1 104 ? -3.396 -2.788 5.476 1.00 95.12 104 PHE A O 1
ATOM 852 N N . TRP A 1 105 ? -4.991 -4.315 5.074 1.00 94.69 105 TRP A N 1
ATOM 853 C CA . TRP A 1 105 ? -5.904 -3.858 6.117 1.00 94.69 105 TRP A CA 1
ATOM 854 C C . TRP A 1 105 ? -5.735 -4.769 7.322 1.00 94.69 105 TRP A C 1
ATOM 856 O O . TRP A 1 105 ? -5.975 -5.972 7.231 1.00 94.69 105 TRP A O 1
ATOM 866 N N . VAL A 1 106 ? -5.318 -4.209 8.452 1.00 93.38 106 VAL A N 1
ATOM 867 C CA . VAL A 1 106 ? -4.958 -4.971 9.656 1.00 93.38 106 VAL A CA 1
ATOM 868 C C . VAL A 1 106 ? -5.767 -4.472 10.843 1.00 93.38 106 VAL A C 1
ATOM 870 O O . VAL A 1 106 ? -5.930 -3.262 11.024 1.00 93.38 106 VAL A O 1
ATOM 873 N N . ALA A 1 107 ? -6.271 -5.384 11.673 1.00 91.44 107 ALA A N 1
ATOM 874 C CA . ALA A 1 107 ? -7.017 -5.026 12.872 1.00 91.44 107 ALA A CA 1
ATOM 875 C C . ALA A 1 107 ? -6.174 -4.143 13.807 1.00 91.44 107 ALA A C 1
ATOM 877 O O . ALA A 1 107 ? -5.010 -4.425 14.095 1.00 91.44 107 ALA A O 1
ATOM 878 N N . LYS A 1 108 ? -6.759 -3.068 14.345 1.00 89.44 108 LYS A N 1
ATOM 879 C CA . LYS A 1 108 ? -6.022 -2.165 15.248 1.00 89.44 108 LYS A CA 1
ATOM 880 C C . LYS A 1 108 ? -5.554 -2.832 16.535 1.00 89.44 108 LYS A C 1
ATOM 882 O O . LYS A 1 108 ? -4.500 -2.466 17.057 1.00 89.44 108 LYS A O 1
ATOM 887 N N . ASN A 1 109 ? -6.373 -3.743 17.050 1.00 87.25 109 ASN A N 1
ATOM 888 C CA . ASN A 1 109 ? -6.175 -4.451 18.310 1.00 87.25 109 ASN A CA 1
ATOM 889 C C . ASN A 1 109 ? -5.291 -5.700 18.169 1.00 87.25 109 ASN A C 1
ATOM 891 O O . ASN A 1 109 ? -4.861 -6.235 19.185 1.00 87.25 109 ASN A O 1
ATOM 895 N N . ASN A 1 110 ? -5.004 -6.157 16.947 1.00 84.94 110 ASN A N 1
ATOM 896 C CA . ASN A 1 110 ? -4.144 -7.310 16.703 1.00 84.94 110 ASN A CA 1
ATOM 897 C C . ASN A 1 110 ? -3.418 -7.168 15.357 1.00 84.94 110 ASN A C 1
ATOM 899 O O . ASN A 1 110 ? -4.010 -7.356 14.299 1.00 84.94 110 ASN A O 1
ATOM 903 N N . SER A 1 111 ? -2.113 -6.894 15.399 1.00 78.25 111 SER A N 1
ATOM 904 C CA . SER A 1 111 ? -1.282 -6.715 14.200 1.00 78.25 111 SER A CA 1
ATOM 905 C C . SER A 1 111 ? -1.103 -7.981 13.354 1.00 78.25 111 SER A C 1
ATOM 907 O O . SER A 1 111 ? -0.610 -7.885 12.236 1.00 78.25 111 SER A O 1
ATOM 909 N N . LYS A 1 112 ? -1.495 -9.156 13.862 1.00 83.06 112 LYS A N 1
ATOM 910 C CA . LYS A 1 112 ? -1.477 -10.428 13.121 1.00 83.06 112 LYS A CA 1
ATOM 911 C C . LYS A 1 112 ? -2.818 -10.752 12.454 1.00 83.06 112 LYS A C 1
ATOM 913 O O . LYS A 1 112 ? -2.910 -11.725 11.714 1.00 83.06 112 LYS A O 1
ATOM 918 N N . ASP A 1 113 ? -3.857 -9.967 12.725 1.00 88.38 113 ASP A N 1
ATOM 919 C CA . ASP A 1 113 ? -5.201 -10.159 12.181 1.00 88.38 113 ASP A CA 1
ATOM 920 C C . ASP A 1 113 ? -5.369 -9.302 10.921 1.00 88.38 113 ASP A C 1
ATOM 922 O O . ASP A 1 113 ? -5.841 -8.160 10.957 1.00 88.38 113 ASP A O 1
ATOM 926 N N . PHE A 1 114 ? -4.913 -9.857 9.799 1.00 87.75 114 PHE A N 1
ATOM 927 C CA . PHE A 1 114 ? -5.138 -9.285 8.479 1.00 87.75 114 PHE A CA 1
ATOM 928 C C . PHE A 1 114 ? -6.614 -9.448 8.120 1.00 87.75 114 PHE A C 1
ATOM 930 O O . PHE A 1 114 ? -7.164 -10.542 8.216 1.00 87.75 114 PHE A O 1
ATOM 937 N N . LYS A 1 115 ? -7.257 -8.366 7.689 1.00 87.81 115 LYS A N 1
ATOM 938 C CA . LYS A 1 115 ? -8.663 -8.319 7.262 1.00 87.81 115 LYS A CA 1
ATOM 939 C C . LYS A 1 115 ? -8.830 -8.403 5.753 1.00 87.81 115 LYS A C 1
ATOM 941 O O . LYS A 1 115 ? -9.821 -8.945 5.264 1.00 87.81 115 LYS A O 1
ATOM 946 N N . PHE A 1 116 ? -7.868 -7.841 5.031 1.00 90.06 116 PHE A N 1
ATOM 947 C CA . PHE A 1 116 ? -7.869 -7.817 3.582 1.00 90.06 116 PHE A CA 1
ATOM 948 C C . PHE A 1 116 ? -6.465 -7.535 3.055 1.00 90.06 116 PHE A C 1
ATOM 950 O O . PHE A 1 116 ? -5.706 -6.789 3.683 1.00 90.06 116 PHE A O 1
ATOM 957 N N . ILE A 1 117 ? -6.134 -8.127 1.909 1.00 92.19 117 ILE A N 1
ATOM 958 C CA . ILE A 1 117 ? -4.865 -7.900 1.220 1.00 92.19 117 ILE A CA 1
ATOM 959 C C . ILE A 1 117 ? -5.159 -7.601 -0.242 1.00 92.19 117 ILE A C 1
ATOM 961 O O . ILE A 1 117 ? -5.899 -8.324 -0.912 1.00 92.19 117 ILE A O 1
ATOM 965 N N . LYS A 1 118 ? -4.537 -6.536 -0.725 1.00 93.88 118 LYS A N 1
ATOM 966 C CA . LYS A 1 118 ? -4.492 -6.146 -2.124 1.00 93.88 118 LYS A CA 1
ATOM 967 C C . LYS A 1 118 ? -3.036 -6.183 -2.559 1.00 93.88 118 LYS A C 1
ATOM 969 O O . LYS A 1 118 ? -2.188 -5.594 -1.897 1.00 93.88 118 LYS A O 1
ATOM 974 N N . GLN A 1 119 ? -2.764 -6.849 -3.666 1.00 95.19 119 GLN A N 1
ATOM 975 C CA . GLN A 1 119 ? -1.451 -6.881 -4.287 1.00 95.19 119 GLN A CA 1
ATOM 976 C C . GLN A 1 119 ? -1.580 -6.429 -5.736 1.00 95.19 119 GLN A C 1
ATOM 978 O O . GLN A 1 119 ? -2.478 -6.871 -6.454 1.00 95.19 119 GLN A O 1
ATOM 983 N N . ILE A 1 120 ? -0.674 -5.558 -6.163 1.00 95.94 120 ILE A N 1
ATOM 984 C CA . ILE A 1 120 ? -0.515 -5.171 -7.559 1.00 95.94 120 ILE A CA 1
ATOM 985 C C . ILE A 1 120 ? 0.929 -5.411 -7.957 1.00 95.94 120 ILE A C 1
ATOM 987 O O . ILE A 1 120 ? 1.847 -4.908 -7.309 1.00 95.94 120 ILE A O 1
ATOM 991 N N . ASP A 1 121 ? 1.115 -6.163 -9.028 1.00 96.56 121 ASP A N 1
ATOM 992 C CA . ASP A 1 121 ? 2.403 -6.314 -9.684 1.00 96.56 121 ASP A CA 1
ATOM 993 C C . ASP A 1 121 ? 2.385 -5.507 -10.981 1.00 96.56 121 ASP A C 1
ATOM 995 O O . ASP A 1 121 ? 1.494 -5.701 -11.809 1.00 96.56 121 ASP A O 1
ATOM 999 N N . TYR A 1 122 ? 3.328 -4.579 -11.123 1.00 96.25 122 TYR A N 1
ATOM 1000 C CA . TYR A 1 122 ? 3.540 -3.797 -12.331 1.00 96.25 122 TYR A CA 1
ATOM 1001 C C . TYR A 1 122 ? 4.819 -4.275 -13.000 1.00 96.25 122 TYR A C 1
ATOM 1003 O O . TYR A 1 122 ? 5.903 -4.161 -12.427 1.00 96.25 122 TYR A O 1
ATOM 1011 N N . GLN A 1 123 ? 4.687 -4.746 -14.232 1.00 96.56 123 GLN A N 1
ATOM 1012 C CA . GLN A 1 123 ? 5.787 -5.265 -15.030 1.00 96.56 123 GLN A CA 1
ATOM 1013 C C . GLN A 1 123 ? 6.037 -4.315 -16.194 1.00 96.56 123 GLN A C 1
ATOM 1015 O O . GLN A 1 123 ? 5.099 -3.923 -16.894 1.00 96.56 123 GLN A O 1
ATOM 1020 N N . TYR A 1 124 ? 7.292 -3.927 -16.386 1.00 95.81 124 TYR A N 1
ATOM 1021 C CA . TYR A 1 124 ? 7.705 -3.084 -17.500 1.00 95.81 124 TYR A CA 1
ATOM 1022 C C . TYR A 1 124 ? 8.450 -3.924 -18.534 1.00 95.81 124 TYR A C 1
ATOM 1024 O O . TYR A 1 124 ? 9.225 -4.813 -18.184 1.00 95.81 124 TYR A O 1
ATOM 1032 N N . ASP A 1 125 ? 8.259 -3.622 -19.817 1.00 96.88 125 ASP A N 1
ATOM 1033 C CA . ASP A 1 125 ? 8.989 -4.312 -20.891 1.00 96.88 125 ASP A CA 1
ATOM 1034 C C . ASP A 1 125 ? 10.482 -3.927 -20.938 1.00 96.88 125 ASP A C 1
ATOM 1036 O O . ASP A 1 125 ? 11.291 -4.632 -21.543 1.00 96.88 125 ASP A O 1
ATOM 1040 N N . ARG A 1 126 ? 10.846 -2.804 -20.307 1.00 96.31 126 ARG A N 1
ATOM 1041 C CA . ARG A 1 126 ? 12.200 -2.242 -20.209 1.00 96.31 126 ARG A CA 1
ATOM 1042 C C . ARG A 1 126 ? 12.298 -1.272 -19.017 1.00 96.31 126 ARG A C 1
ATOM 1044 O O . ARG A 1 126 ? 11.263 -0.923 -18.449 1.00 96.31 126 ARG A O 1
ATOM 1051 N N . PRO A 1 127 ? 13.506 -0.809 -18.641 1.00 96.31 127 PRO A N 1
ATOM 1052 C CA . PRO A 1 127 ? 13.662 0.168 -17.570 1.00 96.31 127 PRO A CA 1
ATOM 1053 C C . PRO A 1 127 ? 12.809 1.435 -17.739 1.00 96.31 127 PRO A C 1
ATOM 1055 O O . PRO A 1 127 ? 12.723 1.979 -18.841 1.00 96.31 127 PRO A O 1
ATOM 1058 N N . TYR A 1 128 ? 12.224 1.934 -16.644 1.00 92.94 128 TYR A N 1
ATOM 1059 C CA . TYR A 1 128 ? 11.261 3.053 -16.652 1.00 92.94 128 TYR A CA 1
ATOM 1060 C C . TYR A 1 128 ? 11.816 4.383 -17.197 1.00 92.94 128 TYR A C 1
ATOM 1062 O O . TYR A 1 128 ? 11.051 5.287 -17.529 1.00 92.94 128 TYR A O 1
ATOM 1070 N N . TYR A 1 129 ? 13.142 4.531 -17.250 1.00 93.38 129 TYR A N 1
ATOM 1071 C CA . TYR A 1 129 ? 13.830 5.711 -17.778 1.00 93.38 129 TYR A CA 1
ATOM 1072 C C . TYR A 1 129 ? 14.096 5.637 -19.292 1.00 93.38 129 TYR A C 1
ATOM 1074 O O . TYR A 1 129 ? 14.659 6.574 -19.856 1.00 93.38 129 TYR A O 1
ATOM 1082 N N . ILE A 1 130 ? 13.711 4.546 -19.960 1.00 96.44 130 ILE A N 1
ATOM 1083 C CA . ILE A 1 130 ? 13.767 4.433 -21.420 1.00 96.44 130 ILE A CA 1
ATOM 1084 C C . ILE A 1 130 ? 12.461 4.969 -22.015 1.00 96.44 130 ILE A C 1
ATOM 1086 O O . ILE A 1 130 ? 11.373 4.620 -21.555 1.00 96.44 130 ILE A O 1
ATOM 1090 N N . GLU A 1 131 ? 12.570 5.797 -23.057 1.00 95.56 131 GLU A N 1
ATOM 1091 C CA . GLU A 1 131 ? 11.409 6.305 -23.797 1.00 95.56 131 GLU A CA 1
ATOM 1092 C C . GLU A 1 131 ? 10.506 5.165 -24.296 1.00 95.56 131 GLU A C 1
ATOM 1094 O O . GLU A 1 131 ? 10.969 4.075 -24.650 1.00 95.56 131 GLU A O 1
ATOM 1099 N N . ASP A 1 132 ? 9.198 5.431 -24.304 1.00 93.94 132 ASP A N 1
ATOM 1100 C CA . ASP A 1 132 ? 8.147 4.513 -24.757 1.00 93.94 132 ASP A CA 1
ATOM 1101 C C . ASP A 1 132 ? 8.113 3.138 -24.059 1.00 93.94 132 ASP A C 1
ATOM 1103 O O . ASP A 1 132 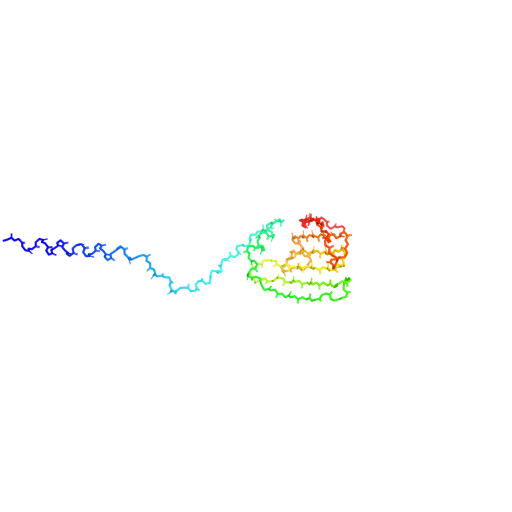? 7.585 2.170 -24.621 1.00 93.94 132 ASP A O 1
ATOM 1107 N N . TYR A 1 133 ? 8.641 3.022 -22.831 1.00 93.75 133 TYR A N 1
ATOM 1108 C CA . TYR A 1 133 ? 8.439 1.812 -22.031 1.00 93.75 133 TYR A CA 1
ATOM 1109 C C . TYR A 1 133 ? 6.943 1.543 -21.818 1.00 93.75 133 TYR A C 1
ATOM 1111 O O . TYR A 1 133 ? 6.122 2.451 -21.656 1.00 93.75 133 TYR A O 1
ATOM 1119 N N . LYS A 1 134 ? 6.581 0.264 -21.818 1.00 94.81 134 LYS A N 1
ATOM 1120 C CA . LYS A 1 134 ? 5.213 -0.206 -21.610 1.00 94.81 134 LYS A CA 1
ATOM 1121 C C . LYS A 1 134 ? 5.079 -0.790 -20.220 1.00 94.81 134 LYS A C 1
ATOM 1123 O O . LYS A 1 134 ? 6.020 -1.369 -19.690 1.00 94.81 134 LYS A O 1
ATOM 1128 N N . THR A 1 135 ? 3.891 -0.638 -19.647 1.00 95.50 135 THR A N 1
ATOM 1129 C CA . THR A 1 1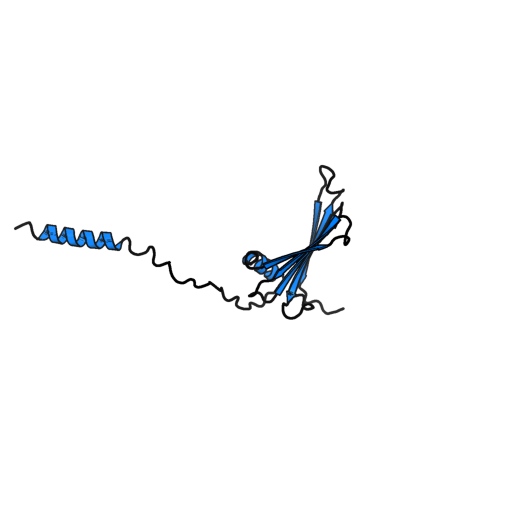35 ? 3.544 -1.192 -18.338 1.00 95.50 135 THR A CA 1
ATOM 1130 C C . THR A 1 135 ? 2.339 -2.105 -18.472 1.00 95.50 135 THR A C 1
ATOM 1132 O O . THR A 1 135 ? 1.282 -1.657 -18.912 1.00 95.50 135 THR A O 1
ATOM 1135 N N . ASP A 1 136 ? 2.491 -3.338 -18.007 1.00 95.12 136 ASP A N 1
ATOM 1136 C CA . ASP A 1 136 ? 1.391 -4.249 -17.721 1.00 95.12 136 ASP A CA 1
ATOM 1137 C C . ASP A 1 136 ? 1.197 -4.352 -16.206 1.00 95.12 136 ASP A C 1
ATOM 1139 O O . ASP A 1 136 ? 2.110 -4.076 -15.421 1.00 95.12 136 ASP A O 1
ATOM 1143 N N . SER A 1 137 ? -0.006 -4.727 -15.767 1.00 92.56 137 SER A N 1
ATOM 1144 C CA . SER A 1 137 ? -0.252 -4.943 -14.341 1.00 92.56 137 SER A CA 1
ATOM 1145 C C . SER A 1 137 ? -1.189 -6.106 -14.068 1.00 92.56 137 SER A C 1
ATOM 1147 O O . SER A 1 137 ? -2.158 -6.332 -14.795 1.00 92.56 137 SER A O 1
ATOM 1149 N N . VAL A 1 138 ? -0.902 -6.822 -12.985 1.00 93.19 138 VAL A N 1
ATOM 1150 C CA . VAL A 1 138 ? -1.736 -7.899 -12.456 1.00 93.19 138 VAL A CA 1
ATOM 1151 C C . VAL A 1 138 ? -2.212 -7.504 -11.068 1.00 93.19 138 VAL A C 1
ATOM 1153 O O . VAL A 1 138 ? -1.428 -7.073 -10.223 1.00 93.19 138 VAL A O 1
ATOM 1156 N N . PHE A 1 139 ? -3.511 -7.662 -10.832 1.00 91.94 139 PHE A N 1
ATOM 1157 C CA . PHE A 1 139 ? -4.156 -7.301 -9.579 1.00 91.94 139 PHE A CA 1
ATOM 1158 C C . PHE A 1 139 ? -4.695 -8.539 -8.868 1.00 91.94 139 PHE A C 1
ATOM 1160 O O . PHE A 1 139 ? -5.479 -9.296 -9.441 1.00 91.94 139 PHE A O 1
ATOM 1167 N N . ILE A 1 140 ? -4.293 -8.733 -7.613 1.00 88.50 140 ILE A N 1
ATOM 1168 C CA . ILE A 1 140 ? -4.692 -9.870 -6.781 1.00 88.50 140 ILE A CA 1
ATOM 1169 C C . ILE A 1 140 ? -5.345 -9.350 -5.501 1.00 88.50 140 ILE A C 1
ATOM 1171 O O . ILE A 1 140 ? -4.851 -8.435 -4.840 1.00 88.50 140 ILE A O 1
ATOM 1175 N N . LEU A 1 141 ? -6.474 -9.958 -5.148 1.00 88.25 141 LEU A N 1
ATOM 1176 C CA . LEU A 1 141 ? -7.306 -9.578 -4.013 1.00 88.25 141 LEU A CA 1
ATOM 1177 C C . LEU A 1 141 ? -7.541 -10.805 -3.145 1.00 88.25 141 LEU A C 1
ATOM 1179 O O . LEU A 1 141 ? -8.146 -11.777 -3.598 1.00 88.25 141 LEU A O 1
ATOM 1183 N N . LEU A 1 142 ? -7.073 -10.763 -1.901 1.00 83.44 142 LEU A N 1
ATOM 1184 C CA . LEU A 1 142 ? -7.139 -11.900 -0.990 1.00 83.44 142 LEU A CA 1
ATOM 1185 C C . LEU A 1 142 ? -8.013 -11.540 0.223 1.00 83.44 142 LEU A C 1
ATOM 1187 O O . LEU A 1 142 ? -7.571 -10.794 1.104 1.00 83.44 142 LEU A O 1
ATOM 1191 N N . PRO A 1 143 ? -9.252 -12.064 0.311 1.00 74.88 143 PRO A N 1
ATOM 1192 C CA . PRO A 1 143 ? -10.010 -12.031 1.554 1.00 74.88 143 PRO A CA 1
ATOM 1193 C C . PRO A 1 143 ? -9.343 -12.986 2.551 1.00 74.88 143 PRO A C 1
ATOM 1195 O O . PRO A 1 143 ? -9.172 -14.170 2.281 1.00 74.88 143 PRO A O 1
ATOM 1198 N N . THR A 1 144 ? -8.945 -12.497 3.719 1.00 64.94 144 THR A N 1
ATOM 1199 C CA . THR A 1 144 ? -8.032 -13.213 4.633 1.00 64.94 144 THR A CA 1
ATOM 1200 C C . THR A 1 144 ? -8.698 -14.267 5.518 1.00 64.94 144 THR A C 1
ATOM 1202 O O . THR A 1 144 ? -8.109 -14.722 6.496 1.00 64.94 144 THR A O 1
ATOM 1205 N N . LYS A 1 145 ? -9.885 -14.760 5.146 1.00 56.25 145 LYS A N 1
ATOM 1206 C CA . LYS A 1 145 ? -10.366 -16.054 5.653 1.00 56.25 145 LYS A CA 1
ATOM 1207 C C . LYS A 1 145 ? -9.665 -17.190 4.896 1.00 56.25 145 LYS A C 1
ATOM 1209 O O . LYS A 1 145 ? -10.321 -17.953 4.197 1.00 56.25 145 LYS A O 1
ATOM 1214 N N . TYR A 1 146 ? -8.344 -17.294 5.026 1.00 45.38 146 TYR A N 1
ATOM 1215 C CA . TYR A 1 146 ? -7.623 -18.516 4.676 1.00 45.38 146 TYR A CA 1
ATOM 1216 C C . TYR A 1 146 ? -7.295 -19.280 5.962 1.00 45.38 146 TYR A C 1
ATOM 1218 O O . TYR A 1 146 ? -6.867 -18.657 6.938 1.00 45.38 146 TYR A O 1
ATOM 1226 N N . PRO A 1 147 ? -7.519 -20.606 6.001 1.00 37.44 147 PRO A N 1
ATOM 1227 C CA . PRO A 1 147 ? -7.024 -21.425 7.092 1.00 37.44 147 PRO A CA 1
ATOM 1228 C C . PRO A 1 147 ? -5.499 -21.305 7.101 1.00 37.44 147 PRO A C 1
ATOM 1230 O O . PRO A 1 147 ? -4.857 -21.380 6.055 1.00 37.44 147 PRO A O 1
ATOM 1233 N N . THR A 1 148 ? -4.937 -21.053 8.277 1.00 41.00 148 THR A N 1
ATOM 1234 C CA . THR A 1 148 ? -3.500 -21.163 8.543 1.00 41.00 148 THR A CA 1
ATOM 1235 C C . THR A 1 148 ? -2.939 -22.431 7.898 1.00 41.00 148 THR A C 1
ATOM 1237 O O . THR A 1 148 ? -3.495 -23.508 8.126 1.00 41.00 148 THR A O 1
ATOM 1240 N N . LEU A 1 149 ? -1.883 -22.271 7.090 1.00 35.28 149 LEU A N 1
ATOM 1241 C CA . LEU A 1 149 ? -1.016 -23.364 6.634 1.00 35.28 149 LEU A CA 1
ATOM 1242 C C . LEU A 1 149 ? -0.325 -24.034 7.826 1.00 35.28 149 LEU A C 1
ATOM 1244 O O . LEU A 1 149 ? 0.033 -23.296 8.776 1.00 35.28 149 LEU A O 1
#